Protein AF-A0A9D8VEV3-F1 (afdb_monomer)

Structure (mmCIF, N/CA/C/O backbone):
data_AF-A0A9D8VEV3-F1
#
_entry.id   AF-A0A9D8VEV3-F1
#
loop_
_atom_site.group_PDB
_atom_site.id
_atom_site.type_symbol
_atom_site.label_atom_id
_atom_site.label_alt_id
_atom_site.label_comp_id
_atom_site.label_asym_id
_atom_site.label_entity_id
_atom_site.label_seq_id
_atom_site.pdbx_PDB_ins_code
_atom_site.Cartn_x
_atom_site.Cartn_y
_atom_site.Cartn_z
_atom_site.occupancy
_atom_site.B_iso_or_equiv
_atom_site.auth_seq_id
_atom_site.auth_comp_id
_atom_site.auth_asym_id
_atom_site.auth_atom_id
_atom_site.pdbx_PDB_model_num
ATOM 1 N N . MET A 1 1 ? 16.779 -8.068 -4.652 1.00 72.12 1 MET A N 1
ATOM 2 C CA . MET A 1 1 ? 15.385 -8.558 -4.685 1.00 72.12 1 MET A CA 1
ATOM 3 C C . MET A 1 1 ? 14.996 -8.810 -6.130 1.00 72.12 1 MET A C 1
ATOM 5 O O . MET A 1 1 ? 15.291 -7.968 -6.976 1.00 72.12 1 MET A O 1
ATOM 9 N N . VAL A 1 2 ? 14.401 -9.970 -6.398 1.00 82.81 2 VAL A N 1
ATOM 10 C CA . VAL A 1 2 ? 13.946 -10.397 -7.725 1.00 82.81 2 VAL A CA 1
ATOM 11 C C . VAL A 1 2 ? 12.424 -10.461 -7.684 1.00 82.81 2 VAL A C 1
ATOM 13 O O . VAL A 1 2 ? 11.866 -11.027 -6.748 1.00 82.81 2 VAL A O 1
ATOM 16 N N . VAL A 1 3 ? 11.759 -9.852 -8.660 1.00 80.00 3 VAL A N 1
ATOM 17 C CA . VAL A 1 3 ? 10.298 -9.852 -8.781 1.00 80.00 3 VAL A CA 1
ATOM 18 C C . VAL A 1 3 ? 9.949 -10.428 -10.142 1.00 80.00 3 VAL A C 1
ATOM 20 O O . VAL A 1 3 ? 10.438 -9.946 -11.160 1.00 80.00 3 VAL A O 1
ATOM 23 N N . HIS A 1 4 ? 9.159 -11.504 -10.149 1.00 83.50 4 HIS A N 1
ATOM 24 C CA . HIS A 1 4 ? 8.801 -12.249 -11.364 1.00 83.50 4 HIS A CA 1
ATOM 25 C C . HIS A 1 4 ? 10.011 -12.657 -12.229 1.00 83.50 4 HIS A C 1
ATOM 27 O O . HIS A 1 4 ? 9.938 -12.638 -13.451 1.00 83.50 4 HIS A O 1
ATOM 33 N N . GLY A 1 5 ? 11.138 -13.003 -11.595 1.00 90.12 5 GLY A N 1
ATOM 34 C CA . GLY A 1 5 ? 12.369 -13.411 -12.285 1.00 90.12 5 GLY A CA 1
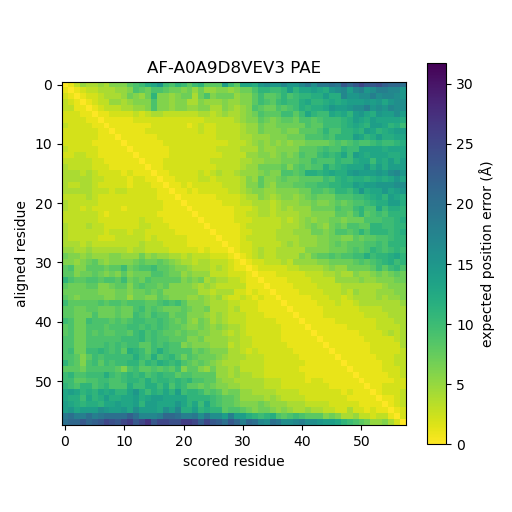ATOM 35 C C . GLY A 1 5 ? 13.315 -12.269 -12.673 1.00 90.12 5 GLY A C 1
ATOM 36 O O . GLY A 1 5 ? 14.437 -12.549 -13.077 1.00 90.12 5 GLY A O 1
ATOM 37 N N . TYR A 1 6 ? 12.930 -11.001 -12.474 1.00 91.00 6 TYR A N 1
ATOM 38 C CA . TYR A 1 6 ? 13.759 -9.846 -12.838 1.00 91.00 6 TYR A CA 1
ATOM 39 C C . TYR A 1 6 ? 14.310 -9.097 -11.616 1.00 91.00 6 TYR A C 1
ATOM 41 O O . TYR A 1 6 ? 13.569 -8.841 -10.658 1.00 91.00 6 TYR A O 1
ATOM 49 N N . PRO A 1 7 ? 15.594 -8.693 -11.617 1.00 93.88 7 PRO A N 1
ATOM 50 C CA . PRO A 1 7 ? 16.142 -7.830 -10.580 1.00 93.88 7 PRO A CA 1
ATOM 51 C C . PRO A 1 7 ? 15.446 -6.465 -10.568 1.00 93.88 7 PRO A C 1
ATOM 53 O O . PRO A 1 7 ? 15.398 -5.768 -11.580 1.00 93.88 7 PRO A O 1
ATOM 56 N N . VAL A 1 8 ? 14.986 -6.022 -9.394 1.00 91.19 8 VAL A N 1
ATOM 57 C CA . VAL A 1 8 ? 14.328 -4.707 -9.229 1.00 91.19 8 VAL A CA 1
ATOM 58 C C . VAL A 1 8 ? 15.210 -3.558 -9.734 1.00 91.19 8 VAL A C 1
ATOM 60 O O . VAL A 1 8 ? 14.693 -2.609 -10.310 1.00 91.19 8 VAL A O 1
ATOM 63 N N . LEU A 1 9 ? 16.534 -3.665 -9.568 1.00 93.44 9 LEU A N 1
ATOM 64 C CA . LEU A 1 9 ? 17.515 -2.685 -10.053 1.00 93.44 9 LEU A CA 1
ATOM 65 C C . LEU A 1 9 ? 17.562 -2.586 -11.585 1.00 93.44 9 LEU A C 1
ATOM 67 O O . LEU A 1 9 ? 17.831 -1.522 -12.132 1.00 93.44 9 LEU A O 1
ATOM 71 N N . GLU A 1 10 ? 17.370 -3.699 -12.284 1.00 94.94 10 GLU A N 1
ATOM 72 C CA . GLU A 1 10 ? 17.362 -3.710 -13.745 1.00 94.94 10 GLU A CA 1
ATOM 73 C C . GLU A 1 10 ? 16.058 -3.102 -14.263 1.00 94.94 10 GLU A C 1
ATOM 75 O O . GLU A 1 10 ? 16.068 -2.238 -15.138 1.00 94.94 10 GLU A O 1
ATOM 80 N N . VAL A 1 11 ? 14.935 -3.495 -13.658 1.00 94.44 11 VAL A N 1
ATOM 81 C CA . VAL A 1 11 ? 13.608 -2.983 -14.009 1.00 94.44 11 VAL A CA 1
ATOM 82 C C . VAL A 1 11 ? 13.514 -1.479 -13.751 1.00 94.44 11 VAL A C 1
ATOM 84 O O . VAL A 1 11 ? 13.049 -0.741 -14.614 1.00 94.44 11 VAL A O 1
ATOM 87 N N . SER A 1 12 ? 13.998 -0.991 -12.608 1.00 95.44 12 SER A N 1
ATOM 88 C CA . SER A 1 12 ? 13.990 0.441 -12.288 1.00 95.44 12 SER A CA 1
ATOM 89 C C . SER A 1 12 ? 14.839 1.263 -13.260 1.00 95.44 12 SER A C 1
ATOM 91 O O . SER A 1 12 ? 14.380 2.306 -13.722 1.00 95.44 12 SER A O 1
ATOM 93 N N . LYS A 1 13 ? 16.031 0.770 -13.634 1.00 95.94 13 LYS A N 1
ATOM 94 C CA . LYS A 1 13 ? 16.891 1.391 -14.652 1.00 95.94 13 LYS A CA 1
ATOM 95 C C . LYS A 1 13 ? 16.192 1.463 -16.005 1.00 95.94 13 LYS A C 1
ATOM 97 O O . LYS A 1 13 ? 16.193 2.521 -16.622 1.00 95.94 13 LYS A O 1
ATOM 102 N N . ARG A 1 14 ? 15.560 0.369 -16.446 1.00 95.62 14 ARG A N 1
ATOM 103 C CA . ARG A 1 14 ? 14.806 0.321 -17.713 1.00 95.62 14 ARG A CA 1
ATOM 104 C C . ARG A 1 14 ? 13.615 1.278 -17.724 1.00 95.62 14 ARG A C 1
ATOM 106 O O . ARG A 1 14 ? 13.312 1.848 -18.763 1.00 95.62 14 ARG A O 1
ATOM 113 N N . LEU A 1 15 ? 12.955 1.450 -16.581 1.00 94.38 15 LEU A N 1
ATOM 114 C CA . LEU A 1 15 ? 11.824 2.365 -16.418 1.00 94.38 15 LEU A CA 1
ATOM 115 C C . LEU A 1 15 ? 12.246 3.818 -16.132 1.00 94.38 15 LEU A C 1
ATOM 117 O O . LEU A 1 15 ? 11.382 4.687 -16.084 1.00 94.38 15 LEU A O 1
ATOM 121 N N . GLY A 1 16 ? 13.537 4.096 -15.920 1.00 96.06 16 GLY A N 1
ATOM 122 C CA . GLY A 1 16 ? 14.033 5.440 -15.604 1.00 96.06 16 GLY A CA 1
ATOM 123 C C . GLY A 1 16 ? 13.568 5.978 -14.245 1.00 96.06 16 GLY A C 1
ATOM 124 O O . GLY A 1 16 ? 13.480 7.189 -14.062 1.00 96.06 16 GLY A O 1
ATOM 125 N N . ILE A 1 17 ? 13.251 5.098 -13.291 1.00 95.81 17 ILE A N 1
ATOM 126 C CA . ILE A 1 17 ? 12.754 5.473 -11.958 1.00 95.81 17 ILE A CA 1
ATOM 127 C C . ILE A 1 17 ? 13.726 5.062 -10.854 1.00 95.81 17 ILE A C 1
ATOM 129 O O . ILE A 1 17 ? 14.565 4.177 -11.013 1.00 95.81 17 ILE A O 1
ATOM 133 N N . ALA A 1 18 ? 13.568 5.663 -9.676 1.00 95.62 18 ALA A N 1
ATOM 134 C CA . ALA A 1 18 ? 14.306 5.236 -8.497 1.00 95.62 18 ALA A CA 1
ATOM 135 C C . ALA A 1 18 ? 13.873 3.830 -8.039 1.00 95.62 18 ALA A C 1
ATOM 137 O O . ALA A 1 18 ? 12.682 3.513 -7.992 1.00 95.62 18 ALA A O 1
ATOM 138 N N . ASN A 1 19 ? 14.837 3.017 -7.587 1.00 93.38 19 ASN A N 1
ATOM 139 C CA . ASN A 1 19 ? 14.584 1.684 -7.014 1.00 93.38 19 ASN A CA 1
ATOM 140 C C . ASN A 1 19 ? 13.519 1.724 -5.911 1.00 93.38 19 ASN A C 1
ATOM 142 O O . ASN A 1 19 ? 12.662 0.848 -5.835 1.00 93.38 19 ASN A O 1
ATOM 146 N N . LYS A 1 20 ? 13.568 2.762 -5.064 1.00 93.81 20 LYS A N 1
ATOM 147 C CA . LYS A 1 20 ? 12.630 2.959 -3.957 1.00 93.81 20 LYS A CA 1
ATOM 148 C C . LYS A 1 20 ? 11.186 3.091 -4.444 1.00 93.81 20 LYS A C 1
ATOM 150 O O . LYS A 1 20 ? 10.309 2.452 -3.878 1.00 93.81 20 LYS A O 1
ATOM 155 N N . SER A 1 21 ? 10.948 3.849 -5.513 1.00 94.88 21 SER A N 1
ATOM 156 C CA . SER A 1 21 ? 9.608 4.012 -6.087 1.00 94.88 21 SER A CA 1
ATOM 157 C C . SER A 1 21 ? 9.049 2.681 -6.579 1.00 94.88 21 SER A C 1
ATOM 159 O O . SER A 1 21 ? 7.886 2.371 -6.333 1.00 94.88 21 SER A O 1
ATOM 161 N N . LEU A 1 22 ? 9.895 1.860 -7.209 1.00 93.25 22 LEU A N 1
ATOM 162 C CA . LEU A 1 22 ? 9.485 0.536 -7.659 1.00 93.25 22 LEU A CA 1
ATOM 163 C C . LEU A 1 22 ? 9.153 -0.386 -6.477 1.00 93.25 22 LEU A C 1
ATOM 165 O O . LEU A 1 22 ? 8.145 -1.086 -6.526 1.00 93.25 22 LEU A O 1
ATOM 169 N N . TYR A 1 23 ? 9.928 -0.343 -5.387 1.00 92.25 23 TYR A N 1
ATOM 170 C CA . TYR A 1 23 ? 9.591 -1.064 -4.152 1.00 92.25 23 TYR A CA 1
ATOM 171 C C . TYR A 1 23 ? 8.255 -0.612 -3.552 1.00 92.25 23 TYR A C 1
ATOM 173 O O . TYR A 1 23 ? 7.430 -1.455 -3.189 1.00 92.25 23 TYR A O 1
ATOM 181 N N . ASP A 1 24 ? 8.023 0.700 -3.481 1.00 93.25 24 ASP A N 1
ATOM 182 C CA . ASP A 1 24 ? 6.780 1.273 -2.960 1.00 93.25 24 ASP A CA 1
ATOM 183 C C . ASP A 1 24 ? 5.574 0.807 -3.800 1.00 93.25 24 ASP A C 1
ATOM 185 O O . ASP A 1 24 ? 4.531 0.438 -3.253 1.00 93.25 24 ASP A O 1
ATOM 189 N N . TRP A 1 25 ? 5.728 0.728 -5.126 1.00 91.94 25 TRP A N 1
ATOM 190 C CA . TRP A 1 25 ? 4.702 0.197 -6.024 1.00 91.94 25 TRP A CA 1
ATOM 191 C C . TRP A 1 25 ? 4.501 -1.308 -5.874 1.00 91.94 25 TRP A C 1
ATOM 193 O O . TRP A 1 25 ? 3.361 -1.734 -5.730 1.00 91.94 25 TRP A O 1
ATOM 203 N N . ILE A 1 26 ? 5.560 -2.119 -5.825 1.00 90.62 26 ILE A N 1
ATOM 204 C CA . ILE A 1 26 ? 5.435 -3.568 -5.590 1.00 90.62 26 ILE A CA 1
ATOM 205 C C . ILE A 1 26 ? 4.641 -3.827 -4.306 1.00 90.62 26 ILE A C 1
ATOM 207 O O . ILE A 1 26 ? 3.708 -4.627 -4.301 1.00 90.62 26 ILE A O 1
ATOM 211 N N . LYS A 1 27 ? 4.949 -3.101 -3.225 1.00 89.19 27 LYS A N 1
ATOM 212 C CA . LYS A 1 27 ? 4.221 -3.218 -1.959 1.00 89.19 27 LYS A CA 1
ATOM 213 C C . LYS A 1 27 ? 2.758 -2.805 -2.113 1.00 89.19 27 LYS A C 1
ATOM 215 O O . LYS A 1 27 ? 1.870 -3.567 -1.729 1.00 89.19 27 LYS A O 1
ATOM 220 N N . LYS A 1 28 ? 2.505 -1.628 -2.698 1.00 88.25 28 LYS A N 1
ATOM 221 C CA . LYS A 1 28 ? 1.153 -1.082 -2.895 1.00 88.25 28 LYS A CA 1
ATOM 222 C C . LYS A 1 28 ? 0.291 -1.978 -3.779 1.00 88.25 28 LYS A C 1
ATOM 224 O O . LYS A 1 28 ? -0.899 -2.113 -3.518 1.00 88.25 28 LYS A O 1
ATOM 229 N N . PHE A 1 29 ? 0.878 -2.581 -4.807 1.00 88.19 29 PHE A N 1
ATOM 230 C CA . PHE A 1 29 ? 0.164 -3.336 -5.829 1.00 88.19 29 PHE A CA 1
ATOM 231 C C . PHE A 1 29 ? 0.258 -4.861 -5.667 1.00 88.19 29 PHE A C 1
ATOM 233 O O . PHE A 1 29 ? -0.244 -5.584 -6.521 1.00 88.19 29 PHE A O 1
ATOM 240 N N . SER A 1 30 ? 0.822 -5.342 -4.555 1.00 87.69 30 SER A N 1
ATOM 241 C CA . SER A 1 30 ? 0.965 -6.773 -4.237 1.00 87.69 30 SER A CA 1
ATOM 242 C C . SER A 1 30 ? -0.364 -7.530 -4.125 1.00 87.69 30 SER A C 1
ATOM 244 O O . SER A 1 30 ? -0.418 -8.719 -4.425 1.00 87.69 30 SER A O 1
ATOM 246 N N . LYS A 1 31 ? -1.440 -6.849 -3.712 1.00 88.44 31 LYS A N 1
ATOM 247 C CA . LYS A 1 31 ? -2.799 -7.409 -3.623 1.00 88.44 31 LYS A CA 1
ATOM 248 C C . LYS A 1 31 ? -3.638 -7.042 -4.852 1.00 88.44 31 LYS A C 1
ATOM 250 O O . LYS A 1 31 ? -3.438 -5.947 -5.378 1.00 88.44 31 LYS A O 1
ATOM 255 N N . PRO A 1 32 ? -4.621 -7.858 -5.274 1.00 90.94 32 PRO A N 1
ATOM 256 C CA . PRO A 1 32 ? -5.599 -7.490 -6.300 1.00 90.94 32 PRO A CA 1
ATOM 257 C C . PRO A 1 32 ? -6.310 -6.160 -6.015 1.00 90.94 32 PRO A C 1
ATOM 259 O O . PRO A 1 32 ? -6.523 -5.795 -4.861 1.00 90.94 32 PRO A O 1
ATOM 262 N N . LYS A 1 33 ? -6.715 -5.442 -7.072 1.00 89.44 33 LYS A N 1
ATOM 263 C CA . LYS A 1 33 ? -7.372 -4.127 -6.953 1.00 89.44 33 LYS A CA 1
ATOM 264 C C . LYS A 1 33 ? -8.614 -4.175 -6.053 1.00 89.44 33 LYS A C 1
ATOM 266 O O . LYS A 1 33 ? -8.682 -3.369 -5.135 1.00 89.44 33 LYS A O 1
ATOM 271 N N . ALA A 1 34 ? -9.496 -5.153 -6.266 1.00 90.06 34 ALA A N 1
ATOM 272 C CA . ALA A 1 34 ? -10.716 -5.328 -5.477 1.00 90.06 34 ALA A CA 1
ATOM 273 C C . ALA A 1 34 ? -10.426 -5.438 -3.970 1.00 90.06 34 ALA A C 1
ATOM 275 O O . ALA A 1 34 ? -11.020 -4.722 -3.177 1.00 90.06 34 ALA A O 1
ATOM 276 N N . GLN A 1 35 ? -9.424 -6.237 -3.584 1.00 91.06 35 GLN A N 1
ATOM 277 C CA . GLN A 1 35 ? -9.023 -6.372 -2.178 1.00 91.06 35 GLN A CA 1
ATOM 278 C C . GLN A 1 35 ? -8.461 -5.069 -1.594 1.00 91.06 35 GLN A C 1
ATOM 280 O O . GLN A 1 35 ? -8.624 -4.799 -0.409 1.00 91.06 35 GLN A O 1
ATOM 285 N N . ARG A 1 36 ? -7.765 -4.254 -2.399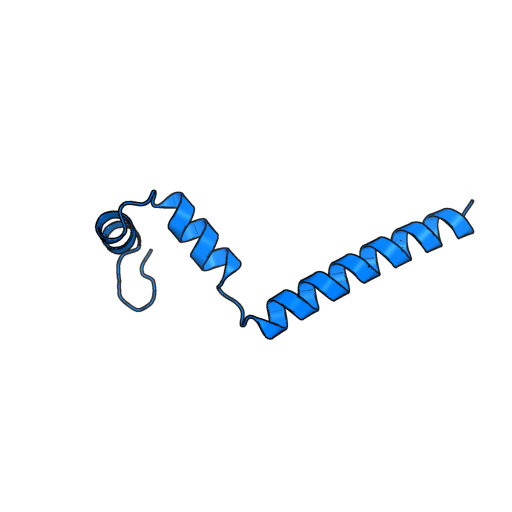 1.00 91.00 36 ARG A N 1
ATOM 286 C CA . ARG A 1 36 ? -7.238 -2.960 -1.933 1.00 91.00 36 ARG A CA 1
ATOM 287 C C . ARG A 1 36 ? -8.340 -1.923 -1.734 1.00 91.00 36 ARG A C 1
ATOM 289 O O . ARG A 1 36 ? -8.212 -1.104 -0.832 1.00 91.00 36 ARG A O 1
ATOM 296 N N . GLU A 1 37 ? -9.359 -1.936 -2.588 1.00 91.50 37 GLU A N 1
ATOM 297 C CA . GLU A 1 37 ? -10.527 -1.055 -2.475 1.00 91.50 37 GLU A CA 1
ATOM 298 C C . GLU A 1 37 ? -11.363 -1.441 -1.254 1.00 91.50 37 GLU A C 1
ATO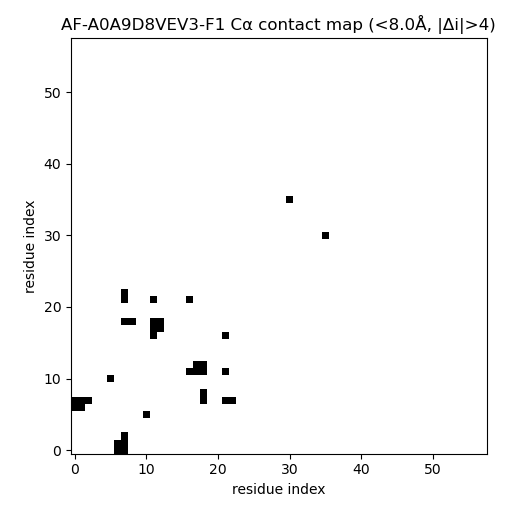M 300 O O . GLU A 1 37 ? -11.584 -0.600 -0.390 1.00 91.50 37 GLU A O 1
ATOM 305 N N . GLU A 1 38 ? -11.664 -2.731 -1.089 1.00 93.19 38 GLU A N 1
ATOM 306 C CA . GLU A 1 38 ? -12.348 -3.252 0.099 1.00 93.19 38 GLU A CA 1
ATOM 307 C C . GLU A 1 38 ? -11.596 -2.908 1.397 1.00 93.19 38 GLU A C 1
ATOM 309 O O . GLU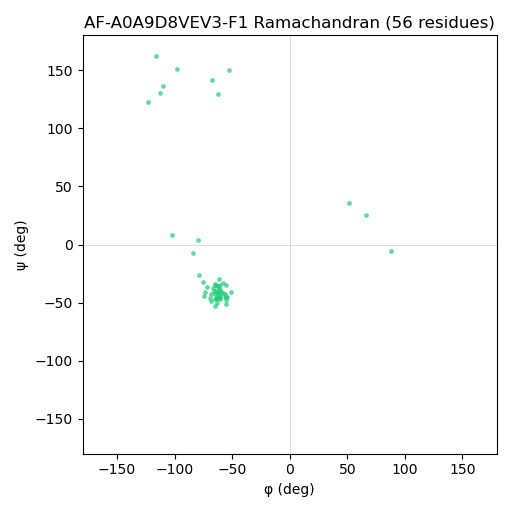 A 1 38 ? -12.185 -2.422 2.359 1.00 93.19 38 GLU A O 1
ATOM 314 N N . GLU A 1 39 ? -10.269 -3.082 1.432 1.00 92.00 39 GLU A N 1
ATOM 315 C CA . GLU A 1 39 ? -9.468 -2.711 2.603 1.00 92.00 39 GLU A CA 1
ATOM 316 C C . GLU A 1 39 ? -9.523 -1.197 2.890 1.00 92.00 39 GLU A C 1
ATOM 318 O O . GLU A 1 39 ? -9.503 -0.788 4.054 1.00 92.00 39 GLU A O 1
ATOM 323 N N . ALA A 1 40 ? -9.583 -0.352 1.856 1.00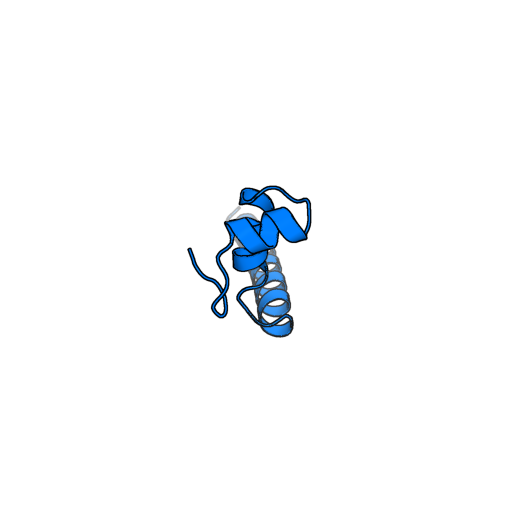 91.81 40 ALA A N 1
ATOM 324 C CA . ALA A 1 40 ? -9.711 1.094 2.021 1.00 91.81 40 ALA A CA 1
ATOM 325 C C . ALA A 1 40 ? -11.083 1.478 2.594 1.00 91.81 40 ALA A C 1
ATOM 327 O O . ALA A 1 40 ? -11.140 2.285 3.527 1.00 91.81 40 ALA A O 1
ATOM 328 N N . ASP A 1 41 ? -12.151 0.848 2.108 1.00 94.44 41 ASP A N 1
ATOM 329 C CA . ASP A 1 41 ? -13.518 1.055 2.590 1.00 94.44 41 ASP A CA 1
ATOM 330 C C . ASP A 1 41 ? -13.661 0.603 4.048 1.00 94.44 41 ASP A C 1
ATOM 332 O O . ASP A 1 41 ? -14.127 1.365 4.897 1.00 94.44 41 ASP A O 1
ATOM 336 N N . LEU A 1 42 ? -13.144 -0.583 4.390 1.00 95.56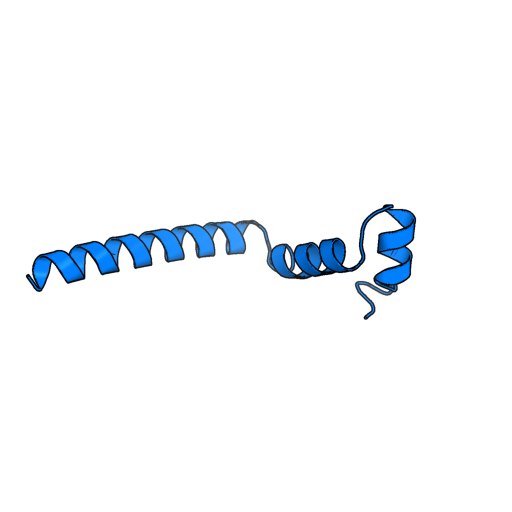 42 LEU A N 1
ATOM 337 C CA . LEU A 1 42 ? -13.117 -1.077 5.770 1.00 95.56 42 LEU A CA 1
ATOM 338 C C . LEU A 1 42 ? -12.339 -0.138 6.700 1.00 95.56 42 LEU A C 1
ATOM 340 O O . LEU A 1 42 ? -12.761 0.123 7.827 1.00 95.56 42 LEU A O 1
ATOM 344 N N . ARG A 1 43 ? -11.202 0.409 6.249 1.00 95.69 43 ARG A N 1
ATOM 345 C CA . ARG A 1 43 ? -10.430 1.393 7.030 1.00 95.69 43 ARG A CA 1
ATOM 346 C C . ARG A 1 43 ? -11.213 2.686 7.250 1.00 95.69 43 ARG A C 1
ATOM 348 O O . ARG A 1 43 ? -11.134 3.249 8.345 1.00 95.69 43 ARG A O 1
ATOM 355 N N . ALA A 1 44 ? -11.945 3.155 6.241 1.00 96.69 44 ALA A N 1
ATOM 356 C CA . ALA A 1 44 ? -12.804 4.329 6.356 1.00 96.69 44 ALA A CA 1
ATOM 357 C C . ALA A 1 44 ? -13.947 4.083 7.352 1.00 96.69 44 ALA A C 1
ATOM 359 O O . ALA A 1 44 ? -14.191 4.924 8.221 1.00 96.69 44 ALA A O 1
ATOM 360 N N . GLU A 1 45 ? -14.566 2.904 7.298 1.00 96.25 45 GLU A N 1
ATOM 361 C CA . GLU A 1 45 ? -15.638 2.509 8.208 1.00 96.25 45 GLU A CA 1
ATOM 362 C C . GLU A 1 45 ? -15.145 2.399 9.651 1.00 96.25 45 GLU A C 1
ATOM 364 O O . GLU A 1 45 ? -15.722 3.001 10.554 1.00 96.25 45 GLU A O 1
ATOM 369 N N . ILE A 1 46 ? -14.004 1.742 9.878 1.00 97.81 46 ILE A N 1
ATOM 370 C CA . ILE A 1 46 ? -13.364 1.680 11.200 1.00 97.81 46 ILE A CA 1
ATOM 371 C C . ILE A 1 46 ? -13.090 3.089 11.738 1.00 97.81 46 ILE A C 1
ATOM 373 O O . ILE A 1 46 ? -13.297 3.353 12.923 1.00 97.81 46 ILE A O 1
ATOM 377 N N . ALA A 1 47 ? -12.612 4.009 10.896 1.00 97.19 47 ALA A N 1
ATOM 378 C CA . ALA A 1 47 ? -12.367 5.385 11.312 1.00 97.19 47 ALA A CA 1
ATOM 379 C C . ALA A 1 47 ? -13.668 6.125 11.662 1.00 97.19 47 ALA A C 1
ATOM 381 O O . ALA A 1 47 ? -13.670 6.910 12.613 1.00 97.19 47 ALA A O 1
ATOM 382 N N . ARG A 1 48 ? -14.766 5.876 10.934 1.00 97.62 48 ARG A N 1
ATOM 383 C CA . ARG A 1 48 ? -16.094 6.423 11.246 1.00 97.62 48 ARG A CA 1
ATOM 384 C C . ARG A 1 48 ? -16.606 5.886 12.581 1.00 97.62 48 ARG A C 1
ATOM 386 O O . ARG A 1 48 ? -16.873 6.680 13.478 1.00 97.62 48 ARG A O 1
ATOM 393 N N . LEU A 1 49 ? -16.621 4.564 12.745 1.00 97.56 49 LEU A N 1
ATOM 394 C CA . LEU A 1 49 ? -17.077 3.887 13.961 1.00 97.56 49 LEU A CA 1
ATOM 395 C C . LEU A 1 49 ? -16.284 4.332 15.194 1.00 97.56 49 LEU A C 1
ATOM 397 O O . LEU A 1 49 ? -16.866 4.634 16.228 1.00 97.56 49 LEU A O 1
ATOM 401 N N . LYS A 1 50 ? -14.956 4.477 15.084 1.00 96.94 50 LYS A N 1
ATOM 402 C CA . LYS A 1 50 ? -14.124 5.011 16.178 1.00 96.94 50 LYS A CA 1
ATOM 403 C C . LYS A 1 50 ? -14.507 6.435 16.586 1.00 96.94 50 LYS A C 1
ATOM 405 O O . LYS A 1 50 ? -14.391 6.781 17.758 1.00 96.94 50 LYS A O 1
ATOM 410 N N . ARG A 1 51 ? -14.926 7.282 15.638 1.00 97.19 51 ARG A N 1
ATOM 411 C CA . ARG 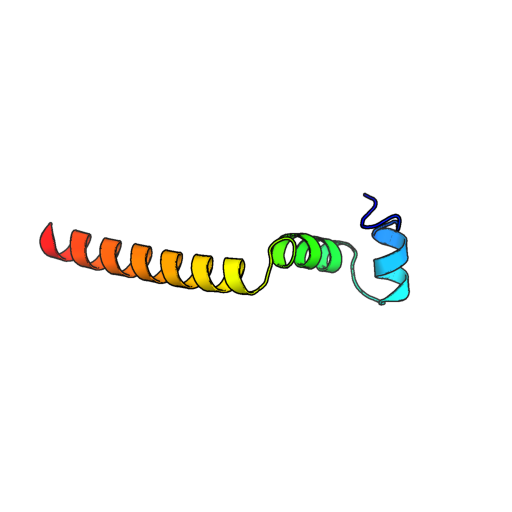A 1 51 ? -15.387 8.649 15.940 1.00 97.19 51 ARG A CA 1
ATOM 412 C C . ARG A 1 51 ? -16.759 8.643 16.601 1.00 97.19 51 ARG A C 1
ATOM 414 O O . ARG A 1 51 ? -16.967 9.434 17.510 1.00 97.19 51 ARG A O 1
ATOM 421 N N . GLU A 1 52 ? -17.670 7.793 16.137 1.00 96.06 52 GLU A N 1
ATOM 422 C CA . GLU A 1 52 ? -19.000 7.630 16.733 1.00 96.06 52 GLU A CA 1
ATOM 423 C C . GLU A 1 52 ? -18.896 7.102 18.164 1.00 96.06 52 GLU A C 1
ATOM 425 O O . GLU A 1 52 ? -19.466 7.705 19.068 1.00 96.06 52 GLU A O 1
ATOM 430 N N . LEU A 1 53 ? -18.075 6.070 18.386 1.00 96.25 53 LEU A N 1
ATOM 431 C CA . LEU A 1 53 ? -17.802 5.525 19.715 1.00 96.25 53 LEU A CA 1
ATOM 432 C C . LEU A 1 53 ? -17.283 6.610 20.665 1.00 96.25 53 LEU A C 1
ATOM 434 O O . LEU A 1 53 ? -17.871 6.843 21.713 1.00 96.25 53 LEU A O 1
ATOM 438 N N . LYS A 1 54 ? -16.256 7.359 20.243 1.00 96.00 54 LYS A N 1
ATOM 439 C CA . LYS A 1 54 ? -15.695 8.455 21.044 1.00 96.00 54 LYS A CA 1
ATOM 440 C C . LYS A 1 54 ? -16.730 9.529 21.409 1.00 96.00 54 LYS A C 1
ATOM 442 O O . LYS A 1 54 ? -16.600 10.147 22.455 1.00 96.00 54 LYS A O 1
ATOM 447 N N . ARG A 1 55 ? -17.715 9.792 20.540 1.00 94.81 55 ARG A N 1
ATOM 448 C CA . ARG A 1 55 ? -18.794 10.759 20.812 1.00 94.81 55 ARG A CA 1
ATOM 449 C C . ARG A 1 55 ? -19.840 10.216 21.783 1.00 94.81 55 ARG A C 1
ATOM 451 O O . ARG A 1 55 ? -20.434 11.012 22.490 1.00 94.81 55 ARG A O 1
ATOM 458 N N . ALA A 1 56 ? -20.099 8.910 21.773 1.00 93.25 56 ALA A N 1
ATOM 459 C CA . ALA A 1 56 ? -21.063 8.270 22.668 1.00 93.25 56 ALA A CA 1
ATOM 460 C C . ALA A 1 56 ? -20.501 8.039 24.081 1.00 93.25 56 ALA A C 1
ATOM 462 O O . ALA A 1 56 ? -21.258 7.971 25.041 1.00 93.25 56 ALA A O 1
ATOM 463 N N . GLU A 1 57 ? -19.178 7.921 24.204 1.00 88.88 57 GLU A N 1
ATOM 464 C CA . GLU A 1 57 ? -18.454 7.821 25.481 1.00 88.88 57 GLU A CA 1
ATOM 465 C C . GLU A 1 57 ? -18.254 9.182 26.185 1.00 88.88 57 GLU A C 1
ATOM 467 O O . GLU A 1 57 ? -17.564 9.249 27.203 1.00 88.88 57 GLU A O 1
ATOM 472 N N . GLN A 1 58 ? -18.811 10.265 25.635 1.00 68.38 58 GLN A N 1
ATOM 473 C CA . GLN A 1 58 ? -18.631 11.650 26.077 1.00 68.38 58 GLN A CA 1
ATOM 474 C C . GLN A 1 58 ? -19.897 12.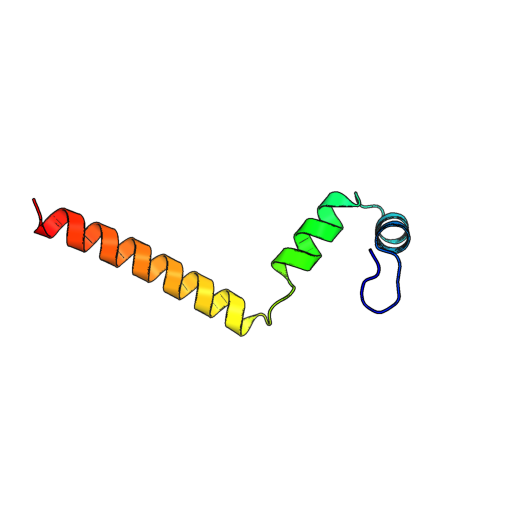187 26.743 1.00 68.38 58 GLN A C 1
ATOM 476 O O . GLN A 1 58 ? -19.744 12.897 27.761 1.00 68.38 58 GLN A O 1
#

Sequence (58 aa):
MVVHGYPVLEVSKRLGIANKSLYDWIKKFSKPKAQREEEADLRAEIARLKRELKRAEQ

Nearest PDB structures (foldseek):
  1xsv-assembly1_B  TM=5.634E-01  e=4.801E+00  Staphylococcus aureus
  1wpk-assembly1_A  TM=5.299E-01  e=7.266E+00  Escherichia coli
  2k9q-assembly1_B  TM=4.384E-01  e=8.939E+00  Bacteroides thetaiotaomicron

Foldseek 3Di:
DADPNHDLVVVCVVVVHDSVVSVVCCVLPVDD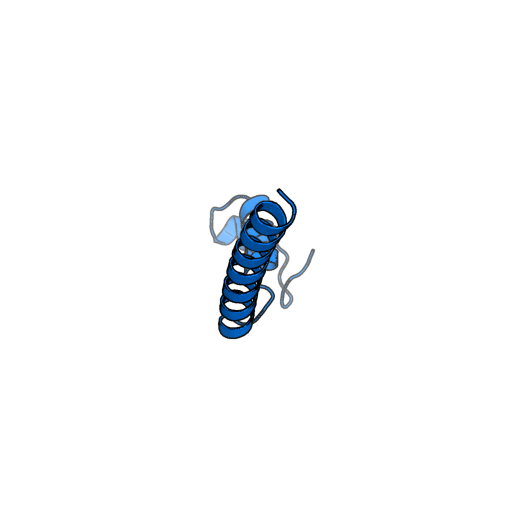PVVSVVVVVVVVVVVVVVVVVVVVVD

Solvent-accessible surface area (backbone atoms only — not comparable to full-atom values): 3460 Å² total; per-residue (Å²): 112,68,57,97,87,40,48,46,68,57,54,19,59,76,69,75,47,59,55,64,58,52,51,54,46,52,65,72,60,68,56,58,69,70,61,54,52,52,52,50,52,52,52,52,49,53,55,50,52,54,51,53,51,58,60,73,78,104

Secondary structure (DSSP, 8-state):
-EETTEEHHHHHHHHTS-HHHHHHHHHHHSS-HHHHHHHHHHHHHHHHHHHHHHHHT-

Radius of gyration: 18.38 Å; Cα contacts (8 Å, |Δi|>4): 18; chains: 1; bounding box: 39×25×44 Å

Mean predicted aligned error: 5.97 Å

pLDDT: mean 92.05, std 5.55, range [68.38, 97.81]